Protein AF-T1AGM8-F1 (afdb_monomer)

Radius of gyration: 13.51 Å; Cα contacts (8 Å, |Δi|>4): 37; chains: 1; bounding box: 25×22×36 Å

Mean predict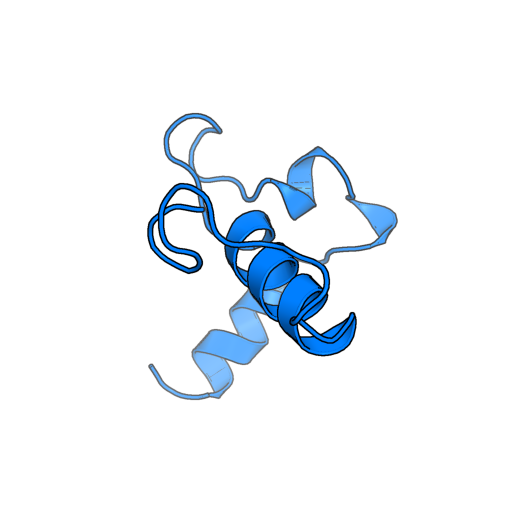ed aligned error: 5.69 Å

Solvent-accessible surface area (backbone atoms only — not comparable to full-atom values): 3868 Å² total; per-residue (Å²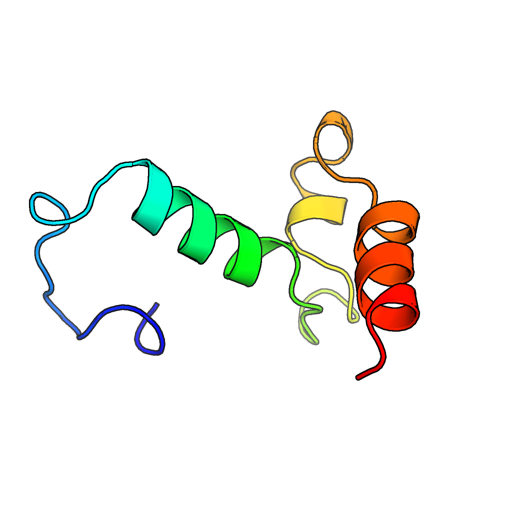): 101,72,91,82,41,61,89,86,63,72,67,88,84,55,52,70,69,58,53,47,53,52,49,47,59,63,26,69,37,62,30,72,95,61,76,53,39,28,52,32,57,76,78,36,53,94,81,36,58,65,69,62,57,49,49,53,50,58,76,68,69,117

Structure (mmCIF, N/CA/C/O backbone):
data_AF-T1AGM8-F1
#
_entry.id   AF-T1AGM8-F1
#
loop_
_atom_site.group_PDB
_atom_site.id
_atom_site.type_symbol
_atom_site.label_atom_id
_atom_site.label_alt_id
_atom_site.label_comp_id
_atom_site.label_asym_id
_atom_site.label_entity_id
_atom_site.label_seq_id
_atom_site.pdbx_PDB_ins_code
_atom_site.Cartn_x
_atom_site.Cartn_y
_atom_site.Cartn_z
_atom_site.occupancy
_atom_site.B_iso_or_equiv
_atom_site.auth_seq_id
_atom_site.auth_comp_id
_atom_site.auth_asym_id
_atom_site.auth_atom_id
_atom_site.pdbx_PDB_model_num
ATOM 1 N N . MET A 1 1 ? -2.110 5.667 6.399 1.00 66.38 1 MET A N 1
ATOM 2 C CA . MET A 1 1 ? -3.057 5.280 7.465 1.00 66.38 1 MET A CA 1
ATOM 3 C C . MET A 1 1 ? -4.051 6.374 7.799 1.00 66.38 1 MET A C 1
ATOM 5 O O . MET A 1 1 ? -5.217 6.096 7.618 1.00 66.38 1 MET A O 1
ATOM 9 N N . ARG A 1 2 ? -3.648 7.609 8.147 1.00 69.62 2 ARG A N 1
ATOM 10 C CA . ARG A 1 2 ? -4.596 8.703 8.486 1.00 69.62 2 ARG A CA 1
ATOM 11 C C . ARG A 1 2 ? -5.669 9.032 7.432 1.00 69.62 2 ARG A C 1
ATOM 13 O O . ARG A 1 2 ? -6.677 9.625 7.774 1.00 69.62 2 ARG A O 1
ATOM 20 N N . GLN A 1 3 ? -5.438 8.659 6.173 1.00 76.81 3 GLN A N 1
ATOM 21 C CA . GLN A 1 3 ? -6.406 8.772 5.076 1.00 76.81 3 GLN A CA 1
ATOM 22 C C . GLN A 1 3 ? -7.536 7.728 5.145 1.00 76.81 3 GLN A C 1
ATOM 24 O O . GLN A 1 3 ? -8.609 7.970 4.615 1.00 76.81 3 GLN A O 1
ATOM 29 N N . TYR A 1 4 ? -7.288 6.578 5.771 1.00 78.88 4 TYR A N 1
ATOM 30 C CA . TYR A 1 4 ? -8.229 5.456 5.855 1.00 78.88 4 TYR A CA 1
ATOM 31 C C . TYR A 1 4 ? -8.746 5.242 7.276 1.00 78.88 4 TYR A C 1
ATOM 33 O O . TYR A 1 4 ? -9.867 4.792 7.459 1.00 78.88 4 TYR A O 1
ATOM 41 N N . LEU A 1 5 ? -7.933 5.574 8.280 1.00 81.94 5 LEU A N 1
ATOM 42 C CA . LEU A 1 5 ? -8.228 5.369 9.689 1.00 81.94 5 LEU A CA 1
ATOM 43 C C . LEU A 1 5 ? -7.841 6.626 10.472 1.00 81.94 5 LEU A C 1
ATOM 45 O O . LEU A 1 5 ? -6.670 7.034 10.411 1.00 81.94 5 LEU A O 1
ATOM 49 N N . PRO A 1 6 ? -8.789 7.254 11.188 1.00 82.75 6 PRO A N 1
ATOM 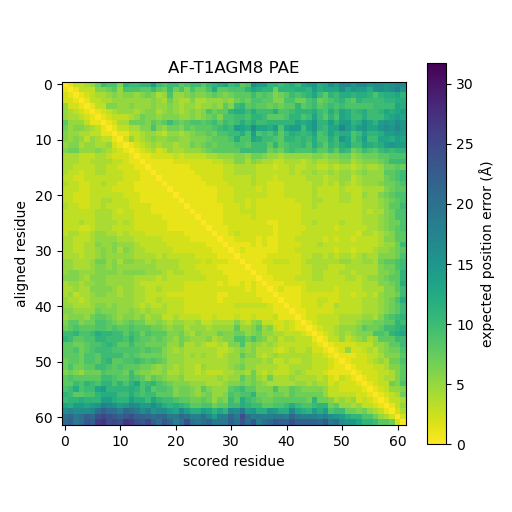50 C CA . PRO A 1 6 ? -8.496 8.337 12.111 1.00 82.75 6 PRO A CA 1
ATOM 51 C C . PRO A 1 6 ? -7.366 7.982 13.086 1.00 82.75 6 PRO A C 1
ATOM 53 O O . PRO A 1 6 ? -7.091 6.826 13.411 1.00 82.75 6 PRO A O 1
ATOM 56 N N . LYS A 1 7 ? -6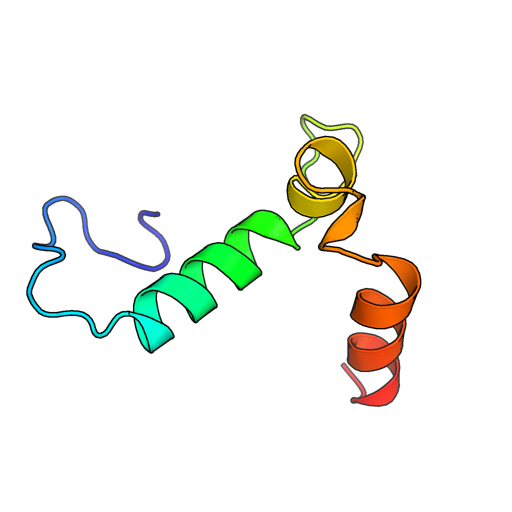.653 9.004 13.558 1.00 79.06 7 LYS A N 1
ATOM 57 C CA . LYS A 1 7 ? -5.580 8.792 14.533 1.00 79.06 7 LYS A CA 1
ATOM 58 C C . LYS A 1 7 ? -6.189 8.232 15.826 1.00 79.06 7 LYS A C 1
ATOM 60 O O . LYS A 1 7 ? -7.053 8.876 16.404 1.00 79.06 7 LYS A O 1
ATOM 65 N N . GLY A 1 8 ? -5.684 7.088 16.288 1.00 80.88 8 GLY A N 1
ATOM 66 C CA . GLY A 1 8 ? -6.168 6.439 17.511 1.00 80.88 8 GLY A CA 1
ATOM 67 C C . GLY A 1 8 ? -7.392 5.543 17.314 1.00 80.88 8 GLY A C 1
ATOM 68 O O . GLY A 1 8 ? -7.965 5.117 18.308 1.00 80.88 8 GLY A O 1
ATOM 69 N N . SER A 1 9 ? -7.791 5.253 16.069 1.00 80.75 9 SER A N 1
ATOM 70 C CA . SER A 1 9 ? -8.808 4.236 15.797 1.00 80.75 9 SER A CA 1
ATOM 71 C C . SER A 1 9 ? -8.383 2.875 16.341 1.00 80.75 9 SER A C 1
ATOM 73 O O . SER A 1 9 ? -7.257 2.432 16.103 1.00 80.75 9 SER A O 1
ATOM 75 N N . ASP A 1 10 ? -9.307 2.229 17.048 1.00 82.00 10 ASP A N 1
ATOM 76 C CA . ASP A 1 10 ? -9.183 0.826 17.416 1.00 82.00 10 ASP A CA 1
ATOM 77 C C . ASP A 1 10 ? -9.393 -0.050 16.174 1.00 82.00 10 ASP A C 1
ATOM 79 O O . ASP A 1 10 ? -10.298 0.177 15.370 1.00 82.00 10 ASP A O 1
ATOM 83 N N . TRP A 1 11 ? -8.524 -1.042 16.020 1.00 80.44 11 TRP A N 1
ATOM 84 C CA . TRP A 1 11 ? -8.512 -1.980 14.904 1.00 80.44 11 TRP A CA 1
ATOM 85 C C . TRP A 1 11 ? -9.503 -3.125 15.113 1.00 80.44 11 TRP A C 1
ATOM 87 O O . TRP A 1 11 ? -9.902 -3.754 14.138 1.00 80.44 11 TRP A O 1
ATOM 97 N N . SER A 1 12 ? -9.923 -3.367 16.362 1.00 83.75 12 SER A N 1
ATOM 98 C CA . SER A 1 12 ? -10.832 -4.461 16.727 1.00 83.75 12 SER A CA 1
ATOM 99 C C . SER A 1 12 ? -12.214 -4.359 16.066 1.00 83.75 12 SER A C 1
ATOM 101 O O . SER A 1 12 ? -12.880 -5.372 15.867 1.00 83.75 12 SER A O 1
ATOM 103 N N . GLY A 1 13 ? -12.632 -3.144 15.692 1.00 84.94 13 GLY A N 1
ATOM 104 C CA . GLY A 1 13 ? -13.911 -2.884 15.031 1.00 84.94 13 GLY A CA 1
ATOM 105 C C . GLY A 1 13 ? -13.918 -3.126 13.520 1.00 84.94 13 GLY A C 1
ATOM 106 O O . GLY A 1 13 ? -14.986 -3.052 12.917 1.00 84.94 13 GLY A O 1
ATOM 107 N N . TYR A 1 14 ? -12.764 -3.398 12.904 1.00 87.31 14 TYR A N 1
ATOM 108 C CA . TYR A 1 14 ? -12.663 -3.646 11.467 1.00 87.31 14 TYR A CA 1
ATOM 109 C C . TYR A 1 14 ? -12.578 -5.138 11.183 1.00 87.31 14 TYR A C 1
ATOM 111 O O . TYR A 1 14 ? -11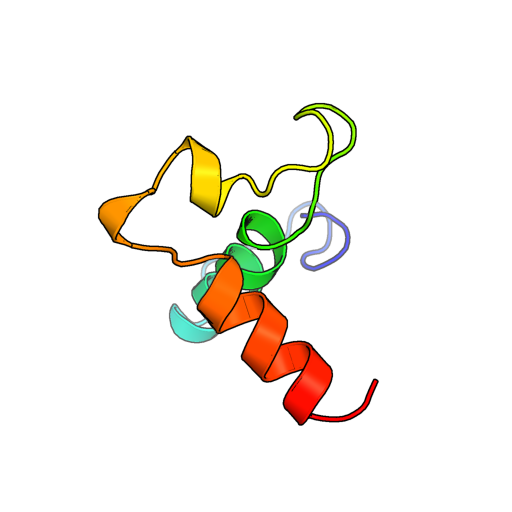.836 -5.885 11.822 1.00 87.31 14 TYR A O 1
ATOM 119 N N . THR A 1 15 ? -13.306 -5.572 10.164 1.00 91.56 15 THR A N 1
ATOM 120 C CA . THR A 1 15 ? -13.168 -6.931 9.654 1.00 91.56 15 THR A CA 1
ATOM 121 C C . THR A 1 15 ? -11.823 -7.093 8.953 1.00 91.56 15 THR A C 1
ATOM 123 O O . THR A 1 15 ? -11.294 -6.153 8.355 1.00 91.56 15 THR A O 1
ATOM 126 N N . GLN A 1 16 ? -11.295 -8.319 8.944 1.00 90.94 16 GLN A N 1
ATOM 127 C CA . GLN A 1 16 ? -10.058 -8.624 8.223 1.00 90.94 16 GLN A CA 1
ATOM 128 C C . GLN A 1 16 ? -10.134 -8.172 6.756 1.00 90.94 16 GLN A C 1
ATOM 130 O O . GLN A 1 16 ? -9.211 -7.548 6.253 1.00 90.94 16 GLN A O 1
ATOM 135 N N . ARG A 1 17 ? -11.288 -8.369 6.107 1.00 92.25 17 ARG A N 1
ATOM 136 C CA . ARG A 1 17 ? -11.518 -7.962 4.715 1.00 92.25 17 ARG A CA 1
ATOM 137 C C . ARG A 1 17 ? -11.391 -6.450 4.496 1.00 92.25 17 ARG A C 1
ATOM 139 O O . ARG A 1 17 ? -10.889 -6.024 3.460 1.00 92.25 17 ARG A O 1
ATOM 146 N N . GLU A 1 18 ? -11.853 -5.633 5.440 1.00 90.31 18 GLU A N 1
ATOM 147 C CA . GLU A 1 18 ? -11.713 -4.173 5.354 1.00 90.31 18 GLU A CA 1
ATOM 148 C C . GLU A 1 18 ? -10.256 -3.747 5.529 1.00 90.31 18 GLU A C 1
ATOM 150 O O . GLU A 1 18 ? -9.759 -2.901 4.782 1.00 90.31 18 GLU A O 1
ATOM 155 N N . LEU A 1 19 ? -9.550 -4.372 6.473 1.00 91.19 19 LEU A N 1
ATOM 156 C CA . LEU A 1 19 ? -8.124 -4.132 6.683 1.00 91.19 19 LEU A CA 1
ATOM 157 C C . LEU A 1 19 ? -7.300 -4.552 5.464 1.00 91.19 19 LEU A C 1
ATOM 159 O O . LEU A 1 19 ? -6.417 -3.803 5.043 1.00 91.19 19 LEU A O 1
ATOM 163 N N . ASP A 1 20 ? -7.640 -5.682 4.849 1.00 91.06 20 ASP A N 1
ATOM 164 C CA . ASP A 1 20 ? -6.994 -6.180 3.638 1.00 91.06 20 ASP A CA 1
ATOM 165 C C . ASP A 1 20 ? -7.223 -5.234 2.456 1.00 91.06 20 ASP A C 1
ATOM 167 O O . ASP A 1 20 ? -6.286 -4.942 1.716 1.00 91.06 20 ASP A O 1
ATOM 171 N N . ALA A 1 21 ? -8.426 -4.672 2.304 1.00 90.31 21 ALA A N 1
ATOM 172 C CA . ALA A 1 21 ? -8.706 -3.684 1.261 1.00 90.31 21 ALA A CA 1
ATOM 173 C C . ALA A 1 21 ? -7.875 -2.396 1.441 1.00 90.31 21 ALA A C 1
ATOM 175 O O . ALA A 1 21 ? -7.340 -1.839 0.472 1.00 90.31 21 ALA A O 1
ATOM 176 N N . ILE A 1 22 ? -7.713 -1.935 2.688 1.00 90.06 22 ILE A N 1
ATOM 177 C CA . ILE A 1 22 ? -6.851 -0.789 3.010 1.00 90.06 22 ILE A CA 1
ATOM 178 C C . ILE A 1 22 ? -5.384 -1.133 2.728 1.00 90.06 22 ILE A C 1
ATOM 180 O O . ILE A 1 22 ? -4.675 -0.338 2.103 1.00 90.06 22 ILE A O 1
ATOM 184 N N . ALA A 1 23 ? -4.924 -2.305 3.171 1.00 90.88 23 ALA A N 1
ATOM 185 C CA . ALA A 1 23 ? -3.558 -2.772 2.965 1.00 90.88 23 ALA A CA 1
ATOM 186 C C . ALA A 1 23 ? -3.237 -2.889 1.472 1.00 90.88 23 ALA A C 1
ATOM 1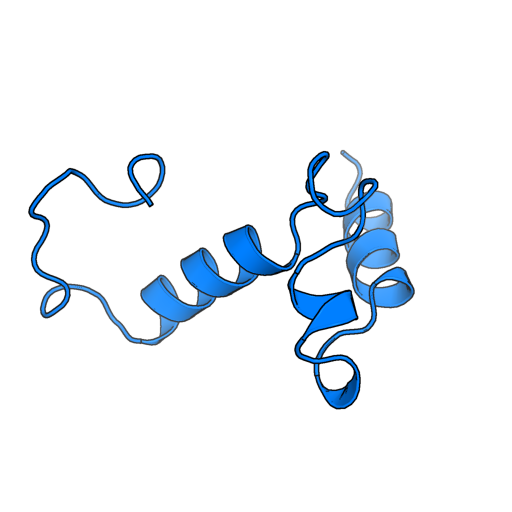88 O O . ALA A 1 23 ? -2.223 -2.356 1.022 1.00 90.88 23 ALA A O 1
ATOM 189 N N . TRP A 1 24 ? -4.144 -3.484 0.696 1.00 90.44 24 TRP A N 1
ATOM 190 C CA . TRP A 1 24 ? -4.052 -3.580 -0.754 1.00 90.44 24 TRP A CA 1
ATOM 191 C C . TRP A 1 24 ? -3.863 -2.200 -1.378 1.00 90.44 24 TRP A C 1
ATOM 193 O O . TRP A 1 24 ? -2.842 -1.942 -2.008 1.00 90.44 24 TRP A O 1
ATOM 203 N N . THR A 1 25 ? -4.761 -1.258 -1.086 1.00 89.69 25 THR A N 1
ATOM 204 C CA . THR A 1 25 ? -4.681 0.106 -1.630 1.00 89.69 25 THR A CA 1
ATOM 205 C C . THR A 1 25 ? -3.368 0.812 -1.266 1.00 89.69 25 THR A C 1
ATOM 207 O O . THR A 1 25 ? -2.816 1.580 -2.055 1.00 89.69 25 THR A O 1
ATOM 210 N N . LEU A 1 26 ? -2.830 0.573 -0.065 1.00 90.56 26 LEU A N 1
ATOM 211 C CA . LEU A 1 26 ? -1.554 1.156 0.354 1.00 90.56 26 LEU A CA 1
ATOM 212 C C . LEU A 1 26 ? -0.352 0.539 -0.366 1.00 90.56 26 LEU A C 1
ATOM 214 O O . LEU A 1 26 ? 0.602 1.278 -0.652 1.00 90.56 26 LEU A O 1
ATOM 218 N N . ASN A 1 27 ? -0.412 -0.770 -0.619 1.00 92.19 27 ASN A N 1
ATOM 219 C CA . ASN A 1 27 ? 0.671 -1.581 -1.160 1.00 92.19 27 ASN A CA 1
ATOM 220 C C . ASN A 1 27 ? 0.729 -1.551 -2.691 1.00 92.19 27 ASN A C 1
ATOM 222 O O . ASN A 1 27 ? 1.823 -1.647 -3.245 1.00 92.19 27 ASN A O 1
ATOM 226 N N . THR A 1 28 ? -0.395 -1.338 -3.377 1.00 91.62 28 THR A N 1
ATOM 227 C CA . THR A 1 28 ? -0.437 -1.195 -4.841 1.00 91.62 28 THR A CA 1
ATOM 228 C C . THR A 1 28 ? -0.263 0.244 -5.322 1.00 91.62 28 THR A C 1
ATOM 230 O O . THR A 1 28 ? -0.274 0.509 -6.521 1.00 91.62 28 THR A O 1
ATOM 233 N N . ARG A 1 29 ? -0.090 1.203 -4.404 1.00 90.69 29 ARG A N 1
ATOM 234 C CA . ARG A 1 29 ? 0.083 2.614 -4.756 1.00 90.69 29 ARG A CA 1
ATOM 235 C C . ARG A 1 29 ? 1.539 2.927 -5.128 1.00 90.69 29 ARG A C 1
ATOM 237 O O . ARG A 1 29 ? 2.402 2.807 -4.250 1.00 90.69 29 ARG A O 1
ATOM 244 N N . PRO A 1 30 ? 1.811 3.470 -6.330 1.00 92.31 30 PRO A N 1
ATOM 245 C CA . PRO A 1 30 ? 3.122 4.001 -6.701 1.00 92.31 30 PRO A CA 1
ATOM 246 C C . PRO A 1 30 ? 3.641 5.034 -5.690 1.00 92.31 30 PRO A C 1
ATOM 248 O O . PRO A 1 30 ? 2.947 6.001 -5.351 1.00 92.31 30 PRO A O 1
ATOM 251 N N . ARG A 1 31 ? 4.872 4.859 -5.188 1.00 93.62 31 ARG A N 1
ATOM 252 C CA . ARG A 1 31 ? 5.491 5.784 -4.217 1.00 93.62 31 ARG A CA 1
ATOM 253 C C . ARG A 1 31 ? 6.705 6.477 -4.814 1.00 93.62 31 ARG A C 1
ATOM 255 O O . ARG A 1 31 ? 7.667 5.824 -5.201 1.00 93.62 31 ARG A O 1
ATOM 262 N N . LYS A 1 32 ? 6.728 7.814 -4.780 1.00 93.75 32 LYS A N 1
ATOM 263 C CA . LYS A 1 32 ? 7.879 8.612 -5.245 1.00 93.75 32 LYS A CA 1
ATOM 264 C C . LYS A 1 32 ? 9.190 8.218 -4.550 1.00 93.75 32 LYS A C 1
ATOM 266 O O . LYS A 1 32 ? 10.216 8.119 -5.210 1.00 93.75 32 LYS A O 1
ATOM 271 N N . SER A 1 33 ? 9.150 7.929 -3.248 1.00 94.31 33 SER A N 1
ATOM 272 C CA . SER A 1 33 ? 10.319 7.479 -2.474 1.00 94.31 33 SER A CA 1
ATOM 273 C C . SER A 1 33 ? 10.880 6.125 -2.922 1.00 94.31 33 SER A C 1
ATOM 275 O O . SER A 1 33 ? 12.033 5.832 -2.640 1.00 94.31 33 SER A O 1
ATOM 277 N N . LEU A 1 34 ? 10.083 5.312 -3.620 1.00 91.38 34 LEU A N 1
ATOM 278 C CA . LEU A 1 34 ? 10.479 4.013 -4.174 1.00 91.38 34 LEU A CA 1
ATOM 279 C C . LEU A 1 34 ? 10.769 4.098 -5.685 1.00 91.38 34 LEU A C 1
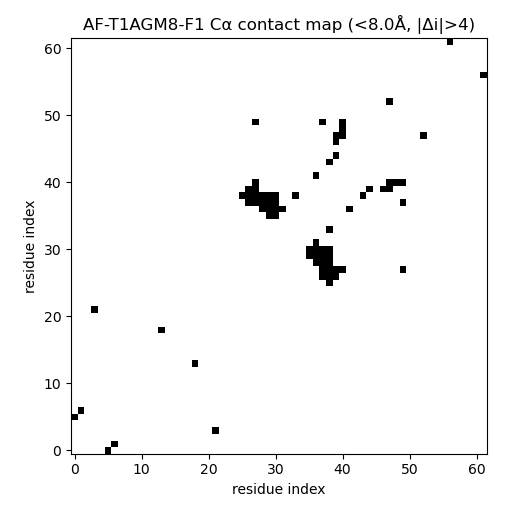ATOM 281 O O . LEU A 1 34 ? 10.800 3.079 -6.377 1.00 91.38 34 LEU A O 1
ATOM 285 N N . GLY A 1 35 ? 10.953 5.312 -6.217 1.00 93.81 35 GLY A N 1
ATOM 286 C CA . GLY A 1 35 ? 11.123 5.541 -7.652 1.00 93.81 35 GLY A CA 1
ATOM 287 C C . GLY A 1 35 ? 9.843 5.285 -8.448 1.00 93.81 35 GLY A C 1
ATOM 288 O O . GLY A 1 35 ? 9.910 4.766 -9.551 1.00 93.81 35 GLY A O 1
ATOM 289 N N . PHE A 1 36 ? 8.682 5.605 -7.868 1.00 91.19 36 PHE A N 1
ATOM 290 C CA . PHE A 1 36 ? 7.345 5.339 -8.420 1.00 91.19 36 PHE A CA 1
ATOM 291 C C . PHE A 1 36 ? 6.970 3.855 -8.547 1.00 91.19 36 PHE A C 1
ATOM 293 O O . PHE A 1 36 ? 5.943 3.539 -9.137 1.00 91.19 36 PHE A O 1
ATOM 300 N N . ARG A 1 37 ? 7.719 2.952 -7.911 1.00 90.25 37 ARG A N 1
ATOM 301 C CA . ARG A 1 37 ? 7.318 1.547 -7.763 1.00 90.25 37 ARG A CA 1
ATOM 302 C C . ARG A 1 37 ? 6.317 1.354 -6.629 1.00 90.25 37 ARG A C 1
ATOM 304 O O . ARG A 1 37 ? 6.215 2.186 -5.713 1.00 90.25 37 ARG A O 1
ATOM 311 N N . CYS A 1 38 ? 5.574 0.256 -6.703 1.00 92.31 38 CYS A N 1
ATOM 312 C CA . CYS A 1 38 ? 4.617 -0.124 -5.670 1.00 92.31 38 CYS A CA 1
ATOM 313 C C . CYS A 1 38 ? 5.332 -0.880 -4.540 1.00 92.31 38 CYS A C 1
ATOM 315 O O . CYS A 1 38 ? 6.203 -1.703 -4.816 1.00 92.31 38 CYS A O 1
ATOM 317 N N . PRO A 1 39 ? 4.974 -0.660 -3.263 1.00 94.00 39 PRO A N 1
ATOM 318 C CA . PRO A 1 39 ? 5.494 -1.478 -2.171 1.00 94.00 39 PRO A CA 1
ATOM 319 C C . PRO A 1 39 ? 5.281 -2.985 -2.382 1.00 94.00 39 PRO A C 1
ATOM 321 O O . PRO A 1 39 ? 6.199 -3.760 -2.129 1.00 94.00 39 PRO A O 1
ATOM 324 N N . ALA A 1 40 ? 4.115 -3.394 -2.895 1.00 93.19 40 ALA A N 1
ATOM 325 C CA . ALA A 1 40 ? 3.810 -4.799 -3.167 1.00 93.19 40 ALA A CA 1
ATOM 326 C C . ALA A 1 40 ? 4.769 -5.427 -4.194 1.00 93.19 40 ALA A C 1
ATOM 328 O O . ALA A 1 40 ? 5.182 -6.569 -4.045 1.00 93.19 40 ALA A O 1
ATOM 329 N N . GLU A 1 41 ? 5.177 -4.661 -5.203 1.00 90.50 41 GLU A N 1
ATOM 330 C CA . GLU A 1 41 ? 6.116 -5.110 -6.237 1.00 90.50 41 GLU A CA 1
ATOM 331 C C . GLU A 1 41 ? 7.517 -5.371 -5.665 1.00 90.50 41 GLU A C 1
ATOM 333 O O . GLU A 1 41 ? 8.212 -6.282 -6.098 1.00 90.50 41 GLU A O 1
ATOM 338 N N . LEU A 1 42 ? 7.936 -4.575 -4.677 1.00 90.00 42 LEU A N 1
ATOM 339 C CA . LEU A 1 42 ? 9.284 -4.646 -4.112 1.00 90.00 42 LEU A CA 1
ATOM 340 C C . LEU A 1 42 ? 9.412 -5.653 -2.969 1.00 90.00 42 LEU A C 1
ATOM 342 O O . LEU A 1 42 ? 10.460 -6.278 -2.830 1.00 90.00 42 LEU A O 1
ATOM 346 N N . PHE A 1 43 ? 8.380 -5.776 -2.133 1.00 91.19 43 PHE A N 1
ATOM 347 C CA . PHE A 1 43 ? 8.439 -6.570 -0.902 1.00 91.19 43 PHE A CA 1
ATOM 348 C C . PHE A 1 43 ? 7.637 -7.872 -0.971 1.00 91.19 43 PHE A C 1
ATOM 350 O O . PHE A 1 43 ? 7.866 -8.757 -0.153 1.00 91.19 43 PHE A O 1
ATOM 357 N N . THR A 1 44 ? 6.714 -8.007 -1.928 1.00 88.50 44 THR A N 1
ATOM 358 C CA . THR A 1 44 ? 5.880 -9.206 -2.108 1.00 88.50 44 THR A CA 1
ATOM 359 C C . THR A 1 44 ? 5.765 -9.597 -3.590 1.00 88.50 44 THR A C 1
ATOM 361 O O . THR A 1 44 ? 4.651 -9.654 -4.117 1.00 88.50 44 THR A O 1
ATOM 364 N N . PRO A 1 45 ? 6.889 -9.851 -4.288 1.00 81.12 45 PRO A N 1
ATOM 365 C CA . PRO A 1 45 ? 6.887 -10.079 -5.735 1.00 81.12 45 PRO A CA 1
ATOM 366 C C . PRO A 1 45 ? 6.084 -11.321 -6.149 1.00 81.12 45 PRO A C 1
ATOM 368 O O . PRO A 1 45 ? 5.430 -11.302 -7.185 1.00 81.12 45 PRO A O 1
ATOM 371 N N . ASP A 1 46 ? 6.054 -12.366 -5.317 1.00 86.06 46 ASP A N 1
ATOM 372 C CA . ASP A 1 46 ? 5.311 -13.600 -5.614 1.00 86.06 46 ASP A CA 1
ATOM 373 C C . ASP A 1 46 ? 3.789 -13.437 -5.477 1.00 86.06 46 ASP A C 1
ATOM 375 O O . ASP A 1 46 ? 3.018 -14.224 -6.022 1.00 86.06 46 ASP A O 1
ATOM 379 N N . ALA A 1 47 ? 3.343 -12.419 -4.735 1.00 81.44 47 ALA A N 1
ATOM 380 C CA . ALA A 1 47 ? 1.934 -12.186 -4.427 1.00 81.44 47 ALA A CA 1
ATOM 381 C C . ALA A 1 47 ? 1.328 -11.009 -5.210 1.00 81.44 47 ALA A C 1
ATOM 383 O O . ALA A 1 47 ? 0.136 -10.730 -5.062 1.00 81.44 47 ALA A O 1
ATOM 384 N N . PHE A 1 48 ? 2.123 -10.293 -6.015 1.00 84.38 48 PHE A N 1
ATOM 385 C CA . PHE A 1 48 ? 1.675 -9.085 -6.702 1.00 84.38 48 PHE A CA 1
ATOM 386 C C . PHE A 1 48 ? 2.242 -8.951 -8.117 1.00 84.38 48 PHE A C 1
ATOM 388 O O . PHE A 1 48 ? 3.430 -8.701 -8.307 1.00 84.38 48 PHE A O 1
ATOM 395 N N . ASP A 1 49 ? 1.351 -8.995 -9.108 1.00 85.44 49 ASP A N 1
ATOM 396 C CA . ASP A 1 49 ? 1.659 -8.630 -10.490 1.00 85.44 49 ASP A CA 1
ATOM 397 C C . ASP A 1 49 ? 1.170 -7.203 -10.788 1.00 85.44 49 ASP A C 1
ATOM 399 O O . ASP A 1 49 ? -0.031 -6.938 -10.922 1.00 85.44 49 ASP A O 1
ATOM 403 N N . PHE A 1 50 ? 2.119 -6.272 -10.929 1.00 82.50 50 PHE A N 1
ATOM 404 C CA . PHE A 1 50 ? 1.821 -4.880 -11.267 1.00 82.50 50 PHE A CA 1
ATOM 405 C C . PHE A 1 50 ? 1.152 -4.735 -12.637 1.00 82.50 50 PHE A C 1
ATOM 407 O O . PHE A 1 50 ? 0.236 -3.927 -12.782 1.00 82.50 50 PHE A O 1
ATOM 414 N N . LYS A 1 51 ? 1.576 -5.508 -13.646 1.00 83.06 51 LYS A N 1
ATOM 415 C CA . LYS A 1 51 ? 1.012 -5.412 -15.000 1.00 83.06 51 LYS A CA 1
ATOM 416 C C . LYS A 1 51 ? -0.446 -5.840 -14.992 1.00 83.06 51 LYS A C 1
ATOM 418 O O . LYS A 1 51 ? -1.276 -5.134 -15.559 1.00 83.06 51 LYS A O 1
ATOM 423 N N . GLN A 1 52 ? -0.758 -6.945 -14.317 1.00 84.19 52 GLN A N 1
ATOM 424 C CA . GLN A 1 52 ? -2.131 -7.423 -14.180 1.00 84.19 52 GLN A CA 1
ATOM 425 C C . GLN A 1 52 ? -2.993 -6.441 -13.373 1.00 84.19 52 GLN A C 1
ATOM 427 O O . GLN A 1 52 ? -4.100 -6.103 -13.796 1.00 84.19 52 GLN A O 1
ATOM 432 N N . HIS A 1 53 ? -2.474 -5.940 -12.246 1.00 84.31 53 HIS A N 1
ATOM 433 C CA . HIS A 1 53 ? -3.179 -4.969 -11.408 1.00 84.31 53 HIS A CA 1
ATOM 434 C C . HIS A 1 53 ? -3.493 -3.673 -12.166 1.00 84.31 53 HIS A C 1
ATOM 436 O O . HIS A 1 53 ? -4.623 -3.188 -12.138 1.00 84.31 53 HIS A O 1
ATOM 442 N N . HIS A 1 54 ? -2.503 -3.129 -12.874 1.00 80.12 54 HIS A N 1
ATOM 443 C CA . HIS A 1 54 ? -2.650 -1.904 -13.648 1.00 80.12 54 HIS A CA 1
ATOM 444 C C . HIS A 1 54 ? -3.591 -2.127 -14.836 1.00 80.12 54 HIS A C 1
ATOM 446 O O . HIS A 1 54 ? -4.521 -1.351 -15.015 1.00 80.12 54 HIS A O 1
ATOM 452 N N . ALA A 1 55 ? -3.441 -3.222 -15.591 1.00 81.00 55 ALA A N 1
ATOM 453 C CA . ALA A 1 55 ? -4.330 -3.546 -16.709 1.00 81.00 55 ALA A CA 1
ATOM 454 C C . ALA A 1 55 ? -5.809 -3.598 -16.293 1.00 81.00 55 ALA A C 1
ATOM 456 O O . ALA A 1 55 ? -6.654 -3.069 -17.011 1.00 81.00 55 ALA A O 1
ATOM 457 N N . ALA A 1 56 ? -6.120 -4.159 -15.119 1.00 79.56 56 ALA A N 1
ATOM 458 C CA . ALA A 1 56 ? -7.478 -4.158 -14.580 1.00 79.56 56 ALA A CA 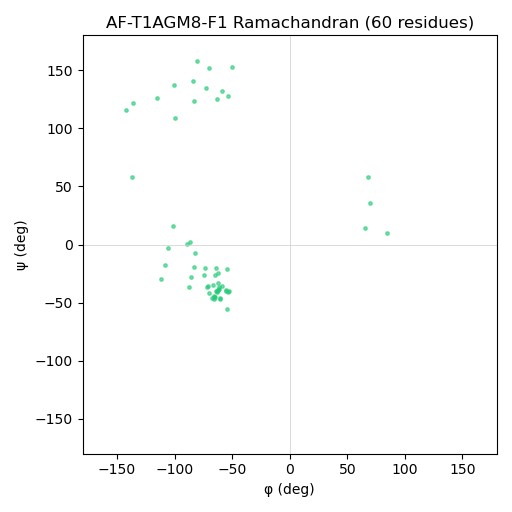1
ATOM 459 C C . ALA A 1 56 ? -8.011 -2.735 -14.320 1.00 79.56 56 ALA A C 1
ATOM 461 O O . ALA A 1 56 ? -9.171 -2.461 -14.614 1.00 79.56 56 ALA A O 1
ATOM 462 N N . LEU A 1 57 ? -7.169 -1.818 -13.826 1.00 74.69 57 LEU A N 1
ATOM 463 C CA . LEU A 1 57 ? -7.550 -0.418 -13.606 1.00 74.69 57 LEU A CA 1
ATOM 464 C C . LEU A 1 57 ? -7.853 0.318 -14.922 1.00 74.69 57 LEU A C 1
ATOM 466 O O . LEU A 1 57 ? -8.870 1.000 -14.998 1.00 74.69 57 LEU A O 1
ATOM 470 N N . PHE A 1 58 ? -7.032 0.146 -15.969 1.00 70.81 58 PHE A N 1
ATOM 471 C CA . PHE A 1 58 ? -7.298 0.771 -17.282 1.00 70.81 58 PHE A CA 1
ATOM 472 C C . PHE A 1 58 ? -8.485 0.138 -18.003 1.00 70.81 58 PHE A C 1
ATOM 474 O O . PHE A 1 58 ? -9.246 0.844 -18.659 1.00 70.81 58 PHE A O 1
ATOM 481 N N . ALA A 1 59 ? -8.677 -1.178 -17.870 1.00 70.62 59 ALA A N 1
ATOM 482 C CA . ALA A 1 59 ? -9.830 -1.870 -18.441 1.00 70.62 59 ALA 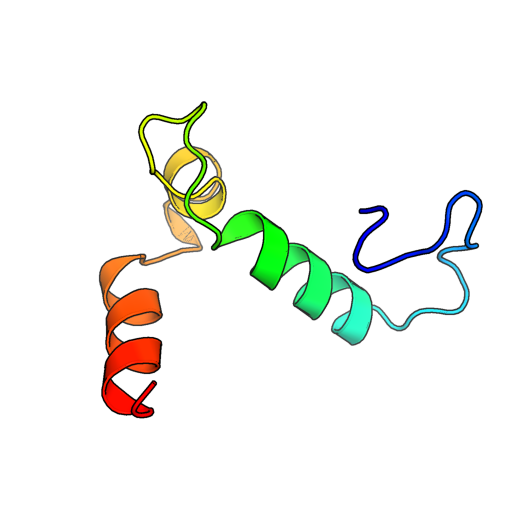A CA 1
ATOM 483 C C . ALA A 1 59 ? -11.162 -1.416 -17.815 1.00 70.62 59 ALA A C 1
ATOM 485 O O . ALA A 1 59 ? -12.198 -1.485 -18.471 1.00 70.62 59 ALA A O 1
ATOM 486 N N . LEU A 1 60 ? -11.132 -0.929 -16.569 1.00 66.88 60 LEU A N 1
ATOM 487 C CA . LEU A 1 60 ? -12.289 -0.387 -15.853 1.00 66.88 60 LEU A CA 1
ATOM 488 C C . LEU A 1 60 ? -12.553 1.110 -16.125 1.00 66.88 60 LEU A C 1
ATOM 490 O O . LEU A 1 60 ? -13.516 1.645 -15.584 1.00 66.88 60 LEU A O 1
ATOM 494 N N . GLY A 1 61 ? -11.773 1.766 -16.996 1.00 53.78 61 GLY A N 1
ATOM 495 C CA . GLY A 1 61 ? -12.114 3.077 -17.564 1.00 53.78 61 GLY A CA 1
ATOM 496 C C . GLY A 1 61 ? -12.112 4.250 -16.575 1.00 53.78 61 GLY A C 1
ATOM 497 O O . GLY A 1 61 ? -13.124 4.941 -16.450 1.00 53.78 61 GLY A O 1
ATOM 498 N N . HIS A 1 62 ? -10.976 4.501 -15.919 1.00 47.28 62 HIS A N 1
ATOM 499 C CA . HIS A 1 62 ? -10.682 5.762 -15.226 1.00 47.28 62 HIS A CA 1
ATOM 500 C C . HIS A 1 62 ? -9.577 6.550 -15.930 1.00 47.28 62 HIS A C 1
ATOM 502 O O . HIS A 1 62 ? -8.622 5.909 -16.426 1.00 47.28 62 HIS A O 1
#

pLDDT: mean 84.46, std 9.38, range [47.28, 94.31]

InterPro domains:
  IPR051917 Transposase/Integrase Enzymes [PTHR10948] (1-44)

Secondary structure (DSSP, 8-state):
-TTTS-TT--STTS-HHHHHHHHHHHHSS-BGGGTTB-HHHHH-GGG--HHHHHHHHHHTT-

Foldseek 3Di:
DCVLAPPPDDPVPDDPVSVVVVVVVQQLAQDVVVVRHGNCVVPPVVVDDNVVVVVVVVVVPD

Sequence (62 aa):
MRQYLPKGSDWSGYTQRELDAIAWTLNTRPRKSLGFRCPAELFTPDAFDFKQHHAALFALGH

Organism: NCBI:txid410659